Protein AF-A0A2N1DPR7-F1 (afdb_monomer)

Foldseek 3Di:
DDPVVLVVVLVVLQVQLVVLQVVLVVLVVPVVVCVVVPPVNVVSSVVSNVSSVVSVVVSVVVVVVVVVVVVVVVVVVVVVVVVVVD

Nearest PDB structures (foldseek):
  3g6b-assembly1_A  TM=7.518E-01  e=4.159E+00  Thermotoga maritima
  7a0g-assembly1_III  TM=7.381E-01  e=6.181E+00  Serratia marcescens
  6s1k-assembly1_K  TM=5.261E-01  e=4.443E+00  Escherichia coli str. K-12 substr. MG1655star

Radius of gyration: 21.91 Å; Cα contacts (8 Å, |Δi|>4): 31; chains: 1; bounding box: 48×15×67 Å

Sequence (86 aa):
MSENKQIFLLKLSISLGLVLLLTGIYLHNFSEFIASLGANGIIISASCIAFGFIFSLPTKMYLTILLVKREANRQQNHSKNTSKKC

Solvent-accessible surface area (backbone atoms only — not comparable to full-atom values): 4737 Å² total; per-residue (Å²): 132,67,74,65,56,59,55,47,49,57,50,49,51,53,53,52,32,50,54,38,38,52,50,26,52,53,54,60,70,42,52,70,58,32,69,74,57,40,71,59,45,54,52,51,33,52,49,27,49,50,52,32,53,59,56,55,54,56,58,56,54,50,51,53,54,53,50,53,54,50,55,56,52,54,54,56,56,57,58,58,59,63,65,72,75,109

pLDDT: mean 72.49, std 11.48, range [46.28, 89.44]

Mean predicted aligned error: 11.43 Å

Structure (mmCIF, N/CA/C/O backbone):
data_AF-A0A2N1DPR7-F1
#
_entry.id   AF-A0A2N1DPR7-F1
#
loop_
_atom_site.group_PDB
_atom_site.id
_atom_site.type_symbol
_atom_site.label_atom_id
_atom_site.label_alt_id
_atom_site.label_comp_id
_atom_site.label_asym_id
_atom_site.label_entity_id
_atom_site.lab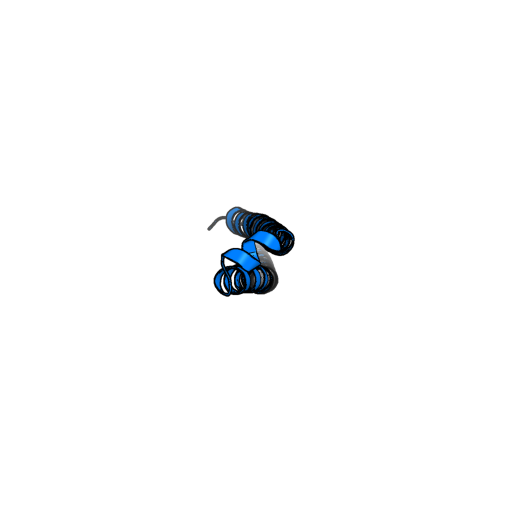el_seq_id
_atom_site.pdbx_PDB_ins_code
_atom_site.Cartn_x
_atom_site.Cartn_y
_atom_site.Cartn_z
_atom_site.occupancy
_atom_site.B_iso_or_equiv
_atom_site.auth_seq_id
_atom_site.auth_comp_id
_atom_site.auth_asym_id
_atom_site.auth_atom_id
_atom_site.pdbx_PDB_model_num
ATOM 1 N N . MET A 1 1 ? -17.368 7.766 14.677 1.00 46.28 1 MET A N 1
ATOM 2 C CA . MET A 1 1 ? -17.220 7.955 13.216 1.00 46.28 1 MET A CA 1
ATOM 3 C C . MET A 1 1 ? -17.460 6.616 12.533 1.00 46.28 1 MET A C 1
ATOM 5 O O . MET A 1 1 ? -16.867 5.632 12.951 1.00 46.28 1 MET A O 1
ATOM 9 N N . SER A 1 2 ? -18.412 6.582 11.597 1.00 51.97 2 SER A N 1
ATOM 10 C CA . SER A 1 2 ? -19.150 5.393 11.130 1.00 51.97 2 SER A CA 1
ATOM 11 C C . SER A 1 2 ? -18.273 4.183 10.759 1.00 51.97 2 SER A C 1
ATOM 13 O O . SER A 1 2 ? -17.353 4.298 9.950 1.00 51.97 2 SER A O 1
ATOM 15 N N . GLU A 1 3 ? -18.596 3.015 11.323 1.00 64.00 3 GLU A N 1
ATOM 16 C CA . GLU A 1 3 ? -17.949 1.708 11.091 1.00 64.00 3 GLU A CA 1
ATOM 17 C C . GLU A 1 3 ? -17.883 1.332 9.599 1.00 64.00 3 GLU A C 1
ATOM 19 O O . GLU A 1 3 ? -16.944 0.676 9.151 1.00 64.00 3 GLU A O 1
ATOM 24 N N . ASN A 1 4 ? -18.819 1.857 8.808 1.00 67.19 4 ASN A N 1
ATOM 25 C CA . ASN A 1 4 ? -18.897 1.673 7.362 1.00 67.19 4 ASN A CA 1
ATOM 26 C C . ASN A 1 4 ? -17.708 2.287 6.609 1.00 67.19 4 ASN A C 1
ATOM 28 O O . ASN A 1 4 ? -17.266 1.734 5.605 1.00 67.19 4 ASN A O 1
ATOM 32 N N . LYS A 1 5 ? -17.137 3.39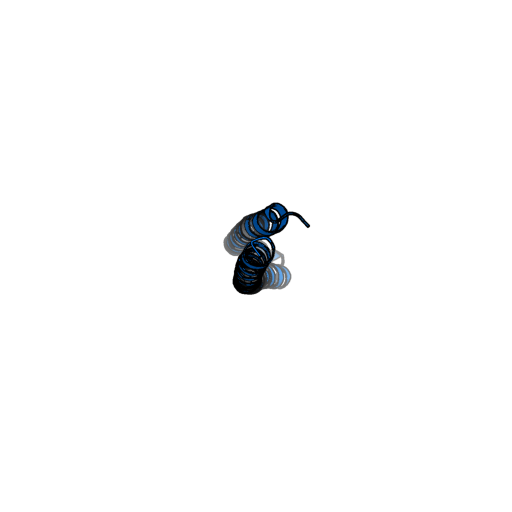9 7.103 1.00 67.44 5 LYS A N 1
ATOM 33 C CA . LYS A 1 5 ? -15.982 4.046 6.454 1.00 67.44 5 LYS A CA 1
ATOM 34 C C . LYS A 1 5 ? -14.716 3.198 6.542 1.00 67.44 5 LYS A C 1
ATOM 36 O O . LYS A 1 5 ? -13.898 3.234 5.632 1.00 67.44 5 LYS A O 1
ATOM 41 N N . GLN A 1 6 ? -14.572 2.426 7.616 1.00 73.12 6 GLN A N 1
ATOM 42 C CA . GLN A 1 6 ? -13.413 1.562 7.840 1.00 73.12 6 GLN A CA 1
ATOM 43 C C . GLN A 1 6 ? -13.422 0.383 6.864 1.00 73.12 6 GLN A C 1
ATOM 45 O O . GLN A 1 6 ? -12.418 0.108 6.219 1.00 73.12 6 GLN A O 1
ATOM 50 N N . ILE A 1 7 ? -14.588 -0.242 6.686 1.00 76.06 7 ILE A N 1
ATOM 51 C CA . ILE A 1 7 ? -14.792 -1.315 5.706 1.00 76.06 7 ILE A CA 1
ATOM 52 C C . ILE A 1 7 ? -14.669 -0.773 4.276 1.00 76.06 7 ILE A C 1
ATOM 54 O O . ILE A 1 7 ? -14.102 -1.438 3.417 1.00 76.06 7 ILE A O 1
ATOM 58 N N . PHE A 1 8 ? -15.159 0.442 4.015 1.00 78.44 8 PHE A N 1
ATOM 59 C CA . PHE A 1 8 ? -15.024 1.085 2.708 1.00 78.44 8 PHE A CA 1
ATOM 60 C C . PHE A 1 8 ? -13.563 1.359 2.351 1.00 78.44 8 PHE A C 1
ATOM 62 O O . PHE A 1 8 ? -13.131 0.993 1.262 1.00 78.44 8 PHE A O 1
ATOM 69 N N . LEU A 1 9 ? -12.791 1.928 3.284 1.00 76.88 9 LEU A N 1
ATOM 70 C CA . LEU A 1 9 ? -11.353 2.118 3.114 1.00 76.88 9 LEU A CA 1
ATOM 71 C C . LEU A 1 9 ? -10.671 0.782 2.833 1.00 76.88 9 LEU A C 1
ATOM 73 O O . LEU A 1 9 ? -9.966 0.711 1.841 1.00 76.88 9 LEU A O 1
ATOM 77 N N . LEU A 1 10 ? -10.989 -0.269 3.603 1.00 77.94 10 LEU A N 1
ATOM 78 C CA . LEU A 1 10 ? -10.485 -1.641 3.434 1.00 77.94 10 LEU A CA 1
ATOM 7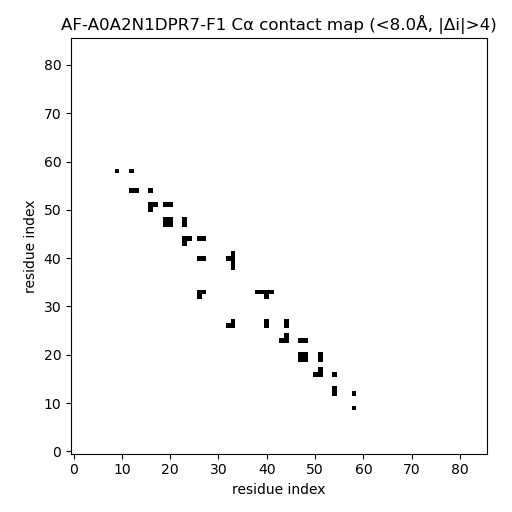9 C C . LEU A 1 10 ? -10.832 -2.284 2.080 1.00 77.94 10 LEU A C 1
ATOM 81 O O . LEU A 1 10 ? -10.144 -3.187 1.612 1.00 77.94 10 LEU A O 1
ATOM 85 N N . LYS A 1 11 ? -11.936 -1.875 1.455 1.00 78.31 11 LYS A N 1
ATOM 86 C CA . LYS A 1 11 ? -12.335 -2.349 0.123 1.00 78.31 11 LYS A CA 1
ATOM 87 C C . LYS A 1 11 ? -11.607 -1.564 -0.966 1.00 78.31 11 LYS A C 1
ATOM 89 O O . LYS A 1 11 ? -11.114 -2.148 -1.930 1.00 78.31 11 LYS A O 1
ATOM 94 N N . LEU A 1 12 ? -11.491 -0.252 -0.766 1.00 84.06 12 LEU A N 1
ATOM 95 C CA . LEU A 1 12 ? -10.803 0.676 -1.656 1.00 84.06 12 LEU A CA 1
ATOM 96 C C . LEU A 1 12 ? -9.313 0.322 -1.769 1.00 84.06 12 LEU A C 1
ATOM 98 O O . LEU A 1 12 ? -8.817 0.143 -2.875 1.00 84.06 12 LEU A O 1
ATOM 102 N N . SER A 1 13 ? -8.663 0.097 -0.628 1.00 83.62 13 SER A N 1
ATOM 103 C CA . SER A 1 13 ? -7.403 -0.622 -0.419 1.00 83.62 13 SER A CA 1
ATOM 104 C C . SER A 1 13 ? -7.076 -1.727 -1.421 1.00 83.62 13 SER A C 1
ATOM 106 O O . SER A 1 13 ? -6.067 -1.689 -2.120 1.00 83.62 13 SER A O 1
ATOM 108 N N . ILE A 1 14 ? -7.931 -2.756 -1.420 1.00 84.50 14 ILE A N 1
ATOM 109 C CA . ILE A 1 14 ? -7.741 -4.013 -2.118 1.00 84.50 14 ILE A CA 1
ATOM 110 C C . ILE A 1 14 ? -7.904 -3.738 -3.605 1.00 84.50 14 ILE A C 1
ATOM 112 O O . ILE A 1 14 ? -7.117 -4.235 -4.401 1.00 84.50 14 ILE A O 1
ATOM 116 N N . SER A 1 15 ? -8.879 -2.895 -3.969 1.00 88.00 15 SER A N 1
ATOM 117 C CA . SER A 1 15 ? -9.105 -2.515 -5.361 1.00 88.00 15 SER A CA 1
ATOM 118 C C . SER A 1 15 ? -7.931 -1.717 -5.929 1.00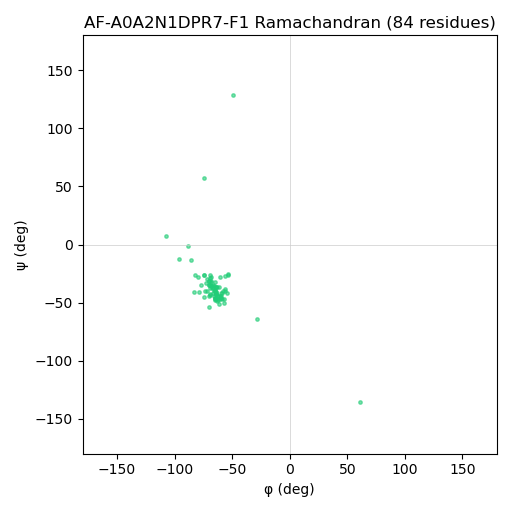 88.00 15 SER A C 1
ATOM 120 O O . SER A 1 15 ? -7.437 -2.058 -6.997 1.00 88.00 15 SER A O 1
ATOM 122 N N . LEU A 1 16 ? -7.419 -0.725 -5.189 1.00 87.50 16 LEU A N 1
ATOM 123 C CA . LEU A 1 16 ? -6.274 0.084 -5.602 1.00 87.50 16 LEU A CA 1
ATOM 124 C C . LEU A 1 16 ? -5.014 -0.770 -5.690 1.00 87.50 16 LEU A C 1
ATOM 126 O O . LEU A 1 16 ? -4.339 -0.726 -6.710 1.00 87.50 16 LEU A O 1
ATOM 130 N N . GLY A 1 17 ? -4.726 -1.585 -4.671 1.00 85.69 17 GLY A N 1
ATOM 131 C CA . GLY A 1 17 ? -3.570 -2.481 -4.666 1.00 85.69 17 GLY A CA 1
ATOM 132 C C . GLY A 1 17 ? -3.594 -3.491 -5.815 1.00 85.69 17 GLY A C 1
ATOM 133 O O . GLY A 1 17 ? -2.569 -3.698 -6.455 1.00 85.69 17 GLY A O 1
ATOM 134 N N . LEU A 1 18 ? -4.757 -4.075 -6.127 1.00 86.50 18 LEU A N 1
ATOM 135 C CA . LEU A 1 18 ? -4.904 -5.034 -7.226 1.00 86.50 18 LEU A CA 1
ATOM 136 C C . LEU A 1 18 ? -4.758 -4.362 -8.599 1.00 86.50 18 LEU A C 1
ATOM 138 O O . LEU A 1 18 ? -4.071 -4.893 -9.468 1.00 86.50 18 LEU A O 1
ATOM 142 N N . VAL A 1 19 ? -5.362 -3.184 -8.783 1.00 87.94 19 VAL A N 1
ATOM 143 C CA . VAL A 1 19 ? -5.242 -2.390 -10.019 1.00 87.94 19 VAL A CA 1
ATOM 144 C C . VAL A 1 19 ? -3.802 -1.929 -10.240 1.00 87.94 19 VAL A C 1
ATOM 146 O O . VAL A 1 19 ? -3.301 -2.017 -11.361 1.00 87.94 19 VAL A O 1
ATOM 149 N N . LEU A 1 20 ? -3.120 -1.482 -9.182 1.00 84.44 20 LEU A N 1
ATOM 150 C CA . LEU A 1 20 ? -1.704 -1.116 -9.213 1.00 84.44 20 LEU A CA 1
ATOM 151 C C . LEU A 1 20 ? -0.845 -2.328 -9.596 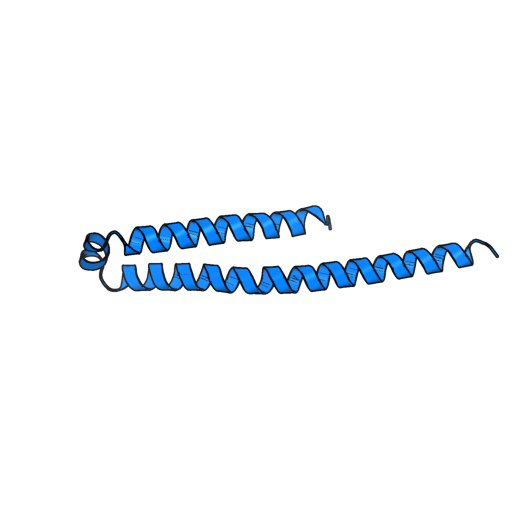1.00 84.44 20 LEU A C 1
ATOM 153 O O . LEU A 1 20 ? -0.099 -2.262 -10.565 1.00 84.44 20 LEU A O 1
ATOM 157 N N . LEU A 1 21 ? -1.011 -3.470 -8.929 1.00 86.62 21 LEU A N 1
ATOM 158 C CA . LEU A 1 21 ? -0.231 -4.680 -9.211 1.00 86.62 21 LEU A CA 1
ATOM 159 C C . LEU A 1 21 ? -0.425 -5.162 -10.661 1.00 86.62 21 LEU A C 1
ATOM 161 O O . LEU A 1 21 ? 0.559 -5.417 -11.357 1.00 86.62 21 LEU A O 1
ATOM 165 N N . LEU A 1 22 ? -1.673 -5.205 -11.143 1.00 85.69 22 LEU A N 1
ATOM 166 C CA . LEU A 1 22 ? -1.984 -5.526 -12.540 1.00 85.69 22 LEU A CA 1
ATOM 167 C C . LEU A 1 22 ? -1.321 -4.541 -13.502 1.00 85.69 22 LEU A C 1
ATOM 169 O O . LEU A 1 22 ? -0.675 -4.976 -14.448 1.00 85.69 22 LEU A O 1
ATOM 173 N N . THR A 1 23 ? -1.417 -3.237 -13.233 1.00 84.38 23 THR A N 1
ATOM 174 C CA . THR A 1 23 ? -0.773 -2.191 -14.043 1.00 84.38 23 THR A CA 1
ATOM 175 C C . THR A 1 23 ? 0.744 -2.372 -14.085 1.00 84.38 23 THR A C 1
ATOM 177 O O . THR A 1 23 ? 1.335 -2.303 -15.158 1.00 84.38 23 THR A O 1
ATOM 180 N N . GLY A 1 24 ? 1.382 -2.651 -12.945 1.00 81.44 24 GLY A N 1
ATOM 181 C CA . GLY A 1 24 ? 2.827 -2.865 -12.849 1.00 81.44 24 GLY A CA 1
ATOM 182 C C . GLY A 1 24 ? 3.305 -4.098 -13.619 1.00 81.44 24 GLY A C 1
ATOM 183 O O . GLY A 1 24 ? 4.308 -4.018 -14.326 1.00 81.44 24 GLY A O 1
ATOM 184 N N . ILE A 1 25 ? 2.572 -5.215 -13.539 1.00 79.62 25 ILE A N 1
ATOM 185 C CA . ILE A 1 25 ? 2.862 -6.428 -14.324 1.00 79.62 25 ILE A CA 1
ATOM 186 C C . ILE A 1 25 ? 2.639 -6.177 -15.812 1.00 79.62 25 ILE A C 1
ATOM 188 O O . ILE A 1 25 ? 3.453 -6.598 -16.630 1.00 79.62 25 ILE A O 1
ATOM 192 N N . TYR A 1 26 ? 1.563 -5.477 -16.169 1.00 80.50 26 TYR A N 1
ATOM 193 C CA . TYR A 1 26 ? 1.261 -5.146 -17.556 1.00 80.50 26 TYR A CA 1
ATOM 194 C C . TYR A 1 26 ? 2.385 -4.299 -18.160 1.00 80.50 26 TYR A C 1
ATOM 196 O O . TYR A 1 26 ? 2.902 -4.622 -19.225 1.00 80.50 26 TYR A O 1
ATOM 204 N N . LEU A 1 27 ? 2.849 -3.286 -17.424 1.00 74.38 27 LEU A N 1
ATOM 205 C CA . LEU A 1 27 ? 3.968 -2.439 -17.831 1.00 74.38 27 LEU A CA 1
ATOM 206 C C . LEU A 1 27 ? 5.290 -3.219 -17.928 1.00 74.38 27 LEU A C 1
ATOM 208 O O . LEU A 1 27 ? 6.081 -2.966 -18.830 1.00 74.38 27 LEU A O 1
ATOM 212 N N . HIS A 1 28 ? 5.517 -4.184 -17.030 1.00 73.25 28 HIS A N 1
ATOM 213 C CA . HIS A 1 28 ? 6.683 -5.071 -17.074 1.00 73.25 28 HIS A CA 1
ATOM 214 C C . HIS A 1 28 ? 6.658 -6.008 -18.294 1.00 73.25 28 HIS A C 1
ATOM 216 O O . HIS A 1 28 ? 7.705 -6.314 -18.858 1.00 73.25 28 HIS A O 1
ATOM 222 N N . ASN A 1 29 ? 5.472 -6.456 -18.716 1.00 69.31 29 ASN A N 1
ATOM 223 C CA . ASN A 1 29 ? 5.304 -7.359 -19.855 1.00 69.31 29 ASN A CA 1
ATOM 224 C C . ASN A 1 29 ? 5.506 -6.651 -21.212 1.00 69.31 29 ASN A C 1
ATOM 226 O O . ASN A 1 29 ? 5.968 -7.277 -22.162 1.00 69.31 29 ASN A O 1
ATOM 230 N N . PHE A 1 30 ? 5.267 -5.335 -21.290 1.00 67.44 30 PHE A N 1
ATOM 231 C CA . PHE A 1 30 ? 5.636 -4.474 -22.428 1.00 67.44 30 PHE A CA 1
ATOM 232 C C . PHE A 1 30 ? 7.152 -4.185 -22.459 1.00 67.44 30 PHE A C 1
ATOM 234 O O . PHE A 1 30 ? 7.598 -3.037 -22.446 1.00 67.44 30 PHE A O 1
ATOM 241 N N . SER A 1 31 ? 7.960 -5.246 -22.500 1.00 57.06 31 SER A N 1
ATOM 242 C CA . SER A 1 31 ? 9.427 -5.217 -22.421 1.00 57.06 31 SER A CA 1
ATOM 243 C C . SER A 1 31 ? 10.105 -4.283 -23.440 1.00 57.06 31 SER A C 1
ATOM 245 O O . SER A 1 31 ? 11.201 -3.796 -23.164 1.00 57.06 31 SER A O 1
ATOM 247 N N . GLU A 1 32 ? 9.481 -3.982 -24.583 1.00 55.88 32 GLU A N 1
ATOM 248 C CA . GLU A 1 32 ? 10.000 -2.992 -25.545 1.00 55.88 32 GLU A CA 1
ATOM 249 C C . GLU A 1 32 ? 9.912 -1.545 -25.029 1.00 55.88 32 GLU A C 1
ATOM 251 O O . GLU A 1 32 ? 10.786 -0.724 -25.309 1.00 55.88 32 GLU A O 1
ATOM 256 N N . PHE A 1 33 ? 8.910 -1.223 -24.208 1.00 57.78 33 PHE A N 1
ATOM 257 C CA . PHE A 1 33 ? 8.740 0.117 -23.646 1.00 57.78 33 PHE A CA 1
ATOM 258 C C . PHE A 1 33 ? 9.714 0.377 -22.487 1.00 57.78 33 PHE A C 1
ATOM 260 O O . PHE A 1 33 ? 10.237 1.482 -22.352 1.00 57.78 33 PHE A O 1
ATOM 267 N N . ILE A 1 34 ? 10.032 -0.650 -21.686 1.00 56.75 34 ILE A N 1
ATOM 268 C CA . ILE A 1 34 ? 11.056 -0.563 -20.628 1.00 56.75 34 ILE A CA 1
ATOM 269 C C . ILE A 1 34 ? 12.464 -0.423 -21.214 1.00 56.75 34 ILE A C 1
ATOM 271 O O . ILE A 1 34 ? 13.268 0.331 -20.670 1.00 56.75 34 ILE A O 1
ATOM 275 N N . ALA A 1 35 ? 12.755 -1.071 -22.343 1.00 59.59 35 ALA A N 1
ATOM 276 C CA . ALA A 1 35 ? 14.026 -0.879 -23.038 1.00 59.59 35 ALA A CA 1
ATOM 277 C C . ALA A 1 35 ? 14.189 0.564 -23.556 1.00 59.59 35 ALA A C 1
ATOM 279 O O . ALA A 1 35 ? 15.281 1.122 -23.478 1.00 59.59 35 ALA A O 1
ATOM 280 N N . SER A 1 36 ? 13.100 1.194 -24.016 1.00 60.12 36 SER A N 1
ATOM 281 C CA . SER A 1 36 ? 13.128 2.567 -24.537 1.00 60.12 36 SER A CA 1
ATOM 282 C C . SER A 1 36 ? 13.063 3.663 -23.459 1.00 60.12 36 SER A C 1
ATOM 284 O O . SER A 1 36 ? 13.553 4.764 -23.704 1.00 60.12 36 SER A O 1
ATOM 286 N N . LEU A 1 37 ? 12.471 3.402 -22.282 1.00 60.06 37 LEU A N 1
ATOM 287 C CA . LEU A 1 37 ? 12.425 4.338 -21.138 1.00 60.06 37 LEU A CA 1
ATOM 288 C C . LEU A 1 37 ? 13.531 4.101 -20.090 1.00 60.06 37 LEU A C 1
ATOM 290 O O . LEU A 1 37 ? 13.728 4.933 -19.199 1.00 60.06 37 LEU A O 1
ATOM 294 N N . GLY A 1 38 ? 14.236 2.972 -20.158 1.00 68.56 38 GLY A N 1
ATOM 295 C CA . GLY A 1 38 ? 15.318 2.612 -19.245 1.00 68.56 38 GLY A CA 1
ATOM 296 C C . GLY A 1 38 ? 14.881 2.500 -17.776 1.00 68.56 38 GLY A C 1
ATOM 297 O O . GLY A 1 38 ? 13.844 1.919 -17.444 1.00 68.56 38 GLY A O 1
ATOM 298 N N . ALA A 1 39 ? 15.687 3.073 -16.874 1.00 71.62 39 ALA A N 1
ATOM 299 C CA . ALA A 1 39 ? 15.568 2.937 -15.415 1.00 71.62 39 ALA A CA 1
ATOM 300 C C . ALA A 1 39 ? 14.199 3.350 -14.835 1.00 71.62 39 ALA A C 1
ATOM 302 O O . ALA A 1 39 ? 13.774 2.804 -13.816 1.00 71.62 39 ALA A O 1
ATOM 303 N N . ASN A 1 40 ? 13.472 4.258 -15.495 1.00 77.88 40 ASN A N 1
ATOM 304 C CA . ASN A 1 40 ? 12.150 4.694 -15.039 1.00 77.88 40 ASN A CA 1
ATOM 305 C C . ASN A 1 40 ? 11.119 3.554 -15.032 1.00 77.88 40 ASN A C 1
ATOM 307 O O . ASN A 1 40 ? 10.313 3.474 -14.107 1.00 77.88 40 ASN A O 1
ATOM 311 N N . GLY A 1 41 ? 11.167 2.630 -16.000 1.00 76.75 41 GLY A N 1
ATOM 312 C CA . GLY A 1 41 ? 10.251 1.481 -16.036 1.00 76.75 41 GLY A CA 1
ATOM 313 C C . GLY A 1 41 ? 10.463 0.519 -14.861 1.00 76.75 41 GLY A C 1
ATOM 314 O O . GLY A 1 41 ? 9.507 -0.004 -14.281 1.00 76.75 41 GLY A O 1
ATOM 315 N N . ILE A 1 42 ? 11.721 0.347 -14.449 1.00 80.12 42 ILE A N 1
ATOM 316 C CA . ILE A 1 42 ? 12.103 -0.481 -13.298 1.00 80.12 42 ILE A CA 1
ATOM 317 C C . ILE A 1 42 ? 11.641 0.179 -11.993 1.00 80.12 42 ILE A C 1
ATOM 319 O O . ILE A 1 42 ? 11.068 -0.484 -11.133 1.00 80.12 42 ILE A O 1
ATOM 323 N N . ILE A 1 43 ? 11.821 1.495 -11.856 1.00 84.25 43 ILE A N 1
ATOM 324 C CA . ILE A 1 43 ? 11.382 2.244 -10.668 1.00 84.25 43 ILE A CA 1
ATOM 325 C C . ILE A 1 43 ? 9.855 2.201 -10.528 1.00 84.25 43 ILE A C 1
ATOM 327 O O . ILE A 1 43 ? 9.337 1.977 -9.432 1.00 84.25 43 ILE A O 1
ATOM 331 N N . ILE A 1 44 ? 9.119 2.366 -11.631 1.00 82.94 44 ILE A N 1
ATOM 332 C CA . ILE A 1 44 ? 7.651 2.319 -11.628 1.00 82.94 44 ILE A CA 1
ATOM 333 C C . ILE A 1 44 ? 7.154 0.919 -11.254 1.00 82.94 44 ILE A C 1
ATOM 335 O O . ILE A 1 44 ? 6.298 0.794 -10.384 1.00 82.94 44 ILE A O 1
ATOM 339 N N . SER A 1 45 ? 7.714 -0.143 -11.835 1.00 83.25 45 SER A N 1
ATOM 340 C CA . SER A 1 45 ? 7.311 -1.517 -11.496 1.00 83.25 45 SER A CA 1
ATOM 341 C C . SER A 1 45 ? 7.661 -1.891 -10.049 1.00 83.25 45 SER A C 1
ATOM 343 O O . SER A 1 45 ? 6.804 -2.411 -9.330 1.00 83.25 45 SER A O 1
ATOM 345 N N . ALA A 1 46 ? 8.866 -1.554 -9.577 1.00 86.38 46 ALA A N 1
ATO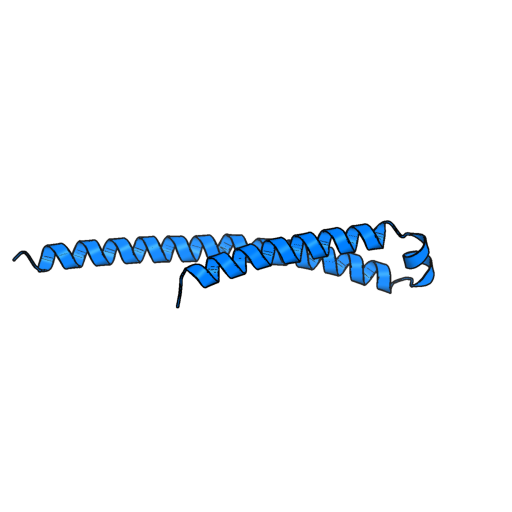M 346 C CA . ALA A 1 46 ? 9.289 -1.803 -8.198 1.00 86.38 46 ALA A CA 1
ATOM 347 C C . ALA A 1 46 ? 8.428 -1.043 -7.177 1.00 86.38 46 ALA A C 1
ATOM 349 O O . ALA A 1 46 ? 7.982 -1.622 -6.184 1.00 86.38 46 ALA A O 1
ATOM 350 N N . SER A 1 47 ? 8.143 0.238 -7.433 1.00 87.19 47 SER A N 1
ATOM 351 C CA . SER A 1 47 ? 7.280 1.041 -6.560 1.00 87.19 47 SER A CA 1
ATOM 352 C C . SER A 1 47 ? 5.843 0.519 -6.542 1.00 87.19 47 SER A C 1
ATOM 354 O O . SER A 1 47 ? 5.252 0.431 -5.470 1.00 87.19 47 SER A O 1
ATOM 356 N N . CYS A 1 48 ? 5.298 0.086 -7.682 1.00 85.50 48 CYS A N 1
ATOM 357 C CA . CYS A 1 48 ? 3.946 -0.466 -7.760 1.00 85.50 48 CYS A CA 1
ATOM 358 C C . CYS A 1 48 ? 3.776 -1.726 -6.895 1.00 85.50 48 CYS A C 1
ATOM 360 O O . CYS A 1 48 ? 2.819 -1.842 -6.124 1.00 85.50 48 CYS A O 1
ATOM 362 N N . ILE A 1 49 ? 4.753 -2.636 -6.960 1.00 84.69 49 ILE A N 1
ATOM 363 C CA . ILE A 1 49 ? 4.788 -3.849 -6.134 1.00 84.69 49 ILE A CA 1
ATOM 364 C C . ILE A 1 49 ? 4.940 -3.479 -4.651 1.00 84.69 49 ILE A C 1
ATOM 366 O O . ILE A 1 49 ? 4.179 -3.967 -3.813 1.00 84.69 49 ILE A O 1
ATOM 370 N N . ALA A 1 50 ? 5.871 -2.577 -4.322 1.00 89.44 50 ALA A N 1
ATOM 371 C CA . ALA A 1 50 ? 6.100 -2.129 -2.949 1.00 89.44 50 ALA A CA 1
ATOM 372 C C . ALA A 1 50 ? 4.845 -1.495 -2.324 1.00 89.44 50 ALA A C 1
ATOM 374 O O . ALA A 1 50 ? 4.501 -1.805 -1.181 1.00 89.44 50 ALA A O 1
ATOM 375 N N . PHE A 1 51 ? 4.116 -0.670 -3.081 1.00 85.69 51 PHE A N 1
ATOM 376 C CA . PHE A 1 51 ? 2.847 -0.090 -2.642 1.00 85.69 51 PHE A CA 1
ATOM 377 C C . PHE A 1 51 ? 1.773 -1.156 -2.407 1.00 85.69 51 PHE A C 1
ATOM 379 O O . PHE A 1 51 ? 1.072 -1.087 -1.397 1.00 85.69 51 PHE A O 1
ATOM 386 N N . GLY A 1 52 ? 1.676 -2.174 -3.269 1.00 83.06 52 GLY A N 1
ATOM 387 C CA . GLY A 1 52 ? 0.758 -3.301 -3.072 1.00 83.06 52 GLY A CA 1
ATOM 388 C C . GLY A 1 52 ? 1.002 -4.050 -1.755 1.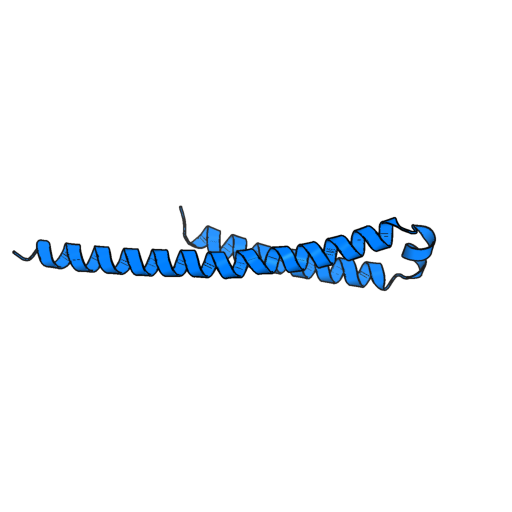00 83.06 52 GLY A C 1
ATOM 389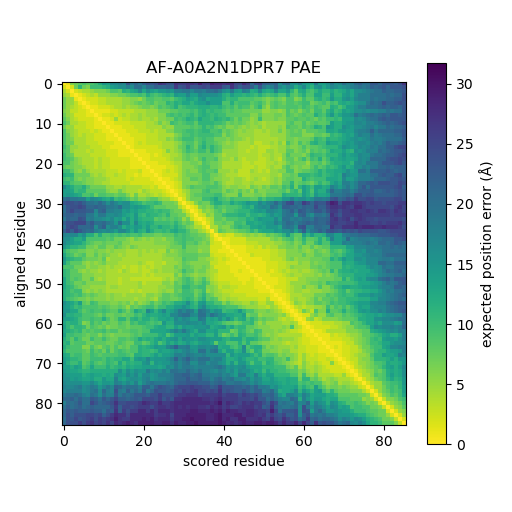 O O . GLY A 1 52 ? 0.054 -4.380 -1.037 1.00 83.06 52 GLY A O 1
ATOM 390 N N . PHE A 1 53 ? 2.269 -4.253 -1.382 1.00 82.31 53 PHE A N 1
ATOM 391 C CA . PHE A 1 53 ? 2.639 -4.902 -0.119 1.00 82.31 53 PHE A CA 1
ATOM 392 C C . PHE A 1 53 ? 2.441 -4.006 1.105 1.00 82.31 53 PHE A C 1
ATOM 394 O O . PHE A 1 53 ? 1.853 -4.454 2.094 1.00 82.31 53 PHE A O 1
ATOM 401 N N . ILE A 1 54 ? 2.873 -2.741 1.037 1.00 83.69 54 ILE A N 1
ATOM 402 C CA . ILE A 1 54 ? 2.666 -1.756 2.110 1.00 83.69 54 ILE A CA 1
ATOM 403 C C . ILE A 1 54 ? 1.187 -1.631 2.436 1.00 83.69 54 ILE A C 1
ATOM 405 O O . ILE A 1 54 ? 0.836 -1.537 3.604 1.00 83.69 54 ILE A O 1
ATOM 409 N N . PHE A 1 55 ? 0.316 -1.680 1.430 1.00 74.81 55 PHE A N 1
ATOM 410 C CA . PHE A 1 55 ? -1.120 -1.569 1.624 1.00 74.81 55 PHE A CA 1
ATOM 411 C C . PHE A 1 55 ? -1.718 -2.797 2.363 1.00 74.81 55 PHE A C 1
ATOM 413 O O . PHE A 1 55 ? -2.688 -2.688 3.123 1.00 74.81 55 PHE A O 1
ATOM 420 N N . SER A 1 56 ? -1.108 -3.976 2.235 1.00 71.94 56 SER A N 1
ATOM 421 C CA . SER A 1 56 ? -1.580 -5.218 2.871 1.00 71.94 56 SER A CA 1
ATOM 422 C C . SER A 1 56 ? -1.372 -5.258 4.397 1.00 71.94 56 SER A C 1
ATOM 424 O O . SER A 1 56 ? -2.170 -5.855 5.124 1.00 71.94 56 SER A O 1
ATOM 426 N N . LEU A 1 57 ? -0.336 -4.584 4.908 1.00 69.94 57 LEU A N 1
ATOM 427 C CA . LEU A 1 57 ? 0.034 -4.566 6.333 1.00 69.94 57 LEU A CA 1
ATOM 428 C C . LEU A 1 57 ? -0.954 -3.798 7.248 1.00 69.94 57 LEU A C 1
ATOM 430 O O . LEU A 1 57 ? -1.459 -4.387 8.211 1.00 69.94 57 LEU A O 1
ATOM 434 N N . PRO A 1 58 ? -1.309 -2.524 6.977 1.00 65.31 58 PRO A N 1
ATOM 435 C CA . PRO A 1 58 ? -2.230 -1.761 7.814 1.00 65.31 58 PRO A CA 1
ATOM 436 C C . PRO A 1 58 ? -3.659 -2.306 7.726 1.00 65.31 58 PRO A C 1
ATOM 438 O O . PRO A 1 58 ? -4.380 -2.271 8.717 1.00 65.31 58 PRO A O 1
ATOM 441 N N . THR A 1 59 ? -4.044 -2.906 6.595 1.00 67.62 59 THR A N 1
ATOM 442 C CA . THR A 1 59 ? -5.329 -3.605 6.392 1.00 67.62 59 THR A CA 1
ATOM 443 C C . THR A 1 59 ? -5.564 -4.685 7.453 1.00 67.62 59 THR A C 1
ATOM 445 O O . THR A 1 59 ? -6.661 -4.806 8.002 1.00 67.62 59 THR A O 1
ATOM 448 N N . LYS A 1 60 ? -4.520 -5.449 7.792 1.00 62.34 60 LYS A N 1
ATOM 449 C CA . LYS A 1 60 ? -4.590 -6.522 8.792 1.00 62.34 60 LYS A CA 1
ATOM 450 C C . LYS A 1 60 ? -4.537 -5.988 10.223 1.00 62.34 60 LYS A C 1
ATOM 452 O O . LYS A 1 60 ? -5.313 -6.440 11.061 1.00 62.34 60 LYS A O 1
ATOM 457 N N . MET A 1 61 ? -3.686 -4.999 10.499 1.00 73.44 61 MET A N 1
ATOM 458 C CA . MET A 1 61 ? -3.561 -4.434 11.849 1.00 73.44 61 MET A CA 1
ATOM 459 C C . MET A 1 61 ? -4.794 -3.621 12.265 1.00 73.44 61 MET A C 1
ATOM 461 O O . MET A 1 61 ? -5.217 -3.660 13.421 1.00 73.44 61 MET A O 1
ATOM 465 N N . TYR A 1 62 ? -5.425 -2.932 11.314 1.00 73.25 62 TYR A N 1
ATOM 466 C CA . TYR A 1 62 ? -6.600 -2.110 11.575 1.00 73.25 62 TYR A CA 1
ATOM 467 C C . TYR A 1 62 ? -7.835 -2.945 11.935 1.00 73.25 62 TYR A C 1
ATOM 469 O O . TYR A 1 62 ? -8.616 -2.551 12.802 1.00 73.25 62 TYR A O 1
ATOM 477 N N . LEU A 1 63 ? -7.984 -4.133 11.337 1.00 70.50 63 LEU A N 1
ATOM 478 C CA . LEU A 1 63 ? -9.067 -5.055 11.677 1.00 70.50 63 LEU A CA 1
ATOM 479 C C . LEU A 1 63 ? -8.943 -5.553 13.123 1.00 70.50 63 LEU A C 1
ATOM 481 O O . LEU A 1 63 ? -9.941 -5.592 13.837 1.00 70.50 63 LEU A O 1
ATOM 485 N N . THR A 1 64 ? -7.725 -5.844 13.587 1.00 80.44 64 THR A N 1
ATOM 486 C CA . THR A 1 64 ? -7.467 -6.216 14.987 1.00 80.44 64 THR A CA 1
ATOM 487 C C . THR A 1 64 ? -7.866 -5.101 15.946 1.00 80.44 64 THR A C 1
ATOM 489 O O . THR A 1 64 ? -8.575 -5.346 16.921 1.00 80.44 64 THR A O 1
ATOM 492 N N . ILE A 1 65 ? -7.471 -3.859 15.653 1.00 74.19 65 ILE A N 1
ATOM 493 C CA . ILE A 1 65 ? -7.828 -2.710 16.492 1.00 74.19 65 ILE A CA 1
ATOM 494 C C . ILE A 1 65 ? -9.345 -2.488 16.500 1.00 74.19 65 ILE A C 1
ATOM 496 O O . ILE A 1 65 ? -9.918 -2.233 17.558 1.00 74.19 65 ILE A O 1
ATOM 500 N N . LEU A 1 66 ? -10.021 -2.629 15.356 1.00 77.00 66 LEU A N 1
ATOM 501 C CA . LEU A 1 66 ? -11.480 -2.538 15.271 1.00 77.00 66 LEU A CA 1
ATOM 502 C C . LEU A 1 66 ? -12.173 -3.632 16.102 1.00 77.00 66 LEU A C 1
ATOM 504 O O . LEU A 1 66 ? -13.131 -3.336 16.818 1.00 77.00 66 LEU A O 1
ATOM 508 N N . LEU A 1 67 ? -11.696 -4.878 16.022 1.00 74.38 67 LEU A N 1
ATOM 509 C CA . LEU A 1 67 ? -12.245 -6.010 16.772 1.00 74.38 67 LEU A CA 1
ATOM 510 C C . LEU A 1 67 ? -12.090 -5.808 18.283 1.00 74.38 67 LEU A C 1
ATOM 512 O O . LEU A 1 67 ? -13.086 -5.878 19.000 1.00 74.38 67 LEU A O 1
ATOM 516 N N . VAL A 1 68 ? -10.894 -5.433 18.751 1.00 81.31 68 VAL A N 1
ATOM 517 C CA . VAL A 1 68 ? -10.638 -5.084 20.163 1.00 81.31 68 VAL A CA 1
ATOM 518 C C . VAL A 1 68 ? -11.561 -3.958 20.637 1.00 81.31 68 VAL A C 1
ATOM 520 O O . VAL A 1 68 ? -12.107 -4.000 21.739 1.00 81.31 68 VAL A O 1
ATOM 523 N N . LYS A 1 69 ? -11.803 -2.952 19.792 1.00 74.88 69 LYS A N 1
ATOM 524 C CA . LYS A 1 69 ? -12.688 -1.832 20.132 1.00 74.88 69 LYS A CA 1
ATOM 525 C C . LYS A 1 69 ? -14.161 -2.250 20.234 1.00 74.88 69 LYS A C 1
ATOM 527 O O . LYS A 1 69 ? -14.892 -1.681 21.045 1.00 74.88 69 LYS A O 1
ATOM 532 N N . ARG A 1 70 ? -14.602 -3.239 19.444 1.00 73.88 70 ARG A N 1
ATOM 533 C CA . ARG A 1 70 ? -15.952 -3.830 19.529 1.00 73.88 70 ARG A CA 1
ATOM 534 C C . ARG A 1 70 ? -16.122 -4.726 20.756 1.00 73.88 70 ARG A C 1
ATOM 536 O O . ARG A 1 70 ? -17.165 -4.650 21.405 1.00 73.88 70 ARG A O 1
ATOM 543 N N . GLU A 1 71 ? -15.104 -5.511 21.104 1.00 73.94 71 GLU A N 1
ATOM 544 C CA . GLU A 1 71 ? -15.055 -6.309 22.339 1.00 73.94 71 GLU A CA 1
ATOM 545 C C . GLU A 1 71 ? -15.234 -5.416 23.580 1.00 73.94 71 GLU A C 1
ATOM 547 O O . GLU A 1 71 ? -16.147 -5.631 24.382 1.00 73.94 71 GLU A O 1
ATOM 552 N N . ALA A 1 72 ? -14.456 -4.331 23.671 1.00 74.50 72 ALA A N 1
ATOM 553 C CA . ALA A 1 72 ? -14.525 -3.380 24.781 1.00 74.50 72 ALA A CA 1
ATOM 554 C C . ALA A 1 72 ? -15.904 -2.695 24.909 1.00 74.50 72 ALA A C 1
ATOM 556 O O . ALA A 1 72 ? -16.395 -2.465 26.016 1.00 74.50 72 ALA A O 1
ATOM 557 N N . ASN A 1 73 ? -16.570 -2.392 23.787 1.00 72.44 73 ASN A N 1
ATOM 558 C CA . ASN A 1 73 ? -17.889 -1.746 23.797 1.00 72.44 73 ASN A CA 1
ATOM 559 C C . ASN A 1 73 ? -19.023 -2.694 24.241 1.00 72.44 73 ASN A C 1
ATOM 561 O O . ASN A 1 73 ? -19.972 -2.260 24.902 1.00 72.44 73 ASN A O 1
ATOM 565 N N . ARG A 1 74 ? -18.922 -3.996 23.922 1.00 68.75 74 ARG A N 1
ATOM 566 C CA . ARG A 1 74 ? -19.869 -5.025 24.396 1.00 68.75 74 ARG A CA 1
ATOM 567 C C . ARG A 1 74 ? -19.788 -5.216 25.913 1.00 68.75 74 ARG A C 1
ATOM 569 O O . ARG A 1 74 ? -20.828 -5.321 26.559 1.00 68.75 74 ARG A O 1
ATOM 576 N N . GLN A 1 75 ? -18.588 -5.192 26.494 1.00 65.38 75 GLN A N 1
ATOM 577 C CA . GLN A 1 75 ? -18.407 -5.320 27.948 1.00 65.38 75 GLN A CA 1
ATOM 578 C C . GLN A 1 75 ? -18.960 -4.122 28.734 1.00 65.38 75 GLN A C 1
ATOM 580 O O . GLN A 1 75 ? -19.590 -4.316 29.775 1.00 65.38 75 GLN A O 1
ATOM 585 N N . GLN A 1 76 ? -18.829 -2.893 28.222 1.00 62.12 76 GLN A N 1
ATOM 586 C CA . GLN A 1 76 ? -19.407 -1.718 28.889 1.00 62.12 76 GLN A CA 1
ATOM 587 C C . GLN A 1 76 ? -20.944 -1.702 28.882 1.00 62.12 76 GLN A C 1
ATOM 589 O O . GLN A 1 76 ? -21.560 -1.278 29.862 1.00 62.12 76 GLN A O 1
ATOM 594 N N . ASN A 1 77 ? -21.580 -2.190 27.813 1.00 59.00 77 ASN A N 1
ATOM 595 C CA . ASN A 1 77 ? -23.042 -2.271 27.748 1.00 59.00 77 ASN A CA 1
ATOM 596 C C . ASN A 1 77 ? -23.621 -3.341 28.686 1.00 59.00 77 ASN A C 1
ATOM 598 O O . ASN A 1 77 ? -24.704 -3.141 29.232 1.00 59.00 77 ASN A O 1
ATOM 602 N N . HIS A 1 78 ? -22.895 -4.436 28.934 1.00 57.03 78 HIS A N 1
ATOM 603 C CA . HIS A 1 78 ? -23.336 -5.460 29.883 1.00 57.03 78 HIS A CA 1
ATOM 604 C C . HIS A 1 78 ? -23.297 -4.954 31.337 1.00 57.03 78 HIS A C 1
ATOM 606 O O . HIS A 1 78 ? -24.224 -5.213 32.094 1.00 57.03 78 HIS A O 1
ATOM 612 N N . SER A 1 79 ? -22.291 -4.148 31.702 1.00 56.78 79 SER A N 1
ATOM 613 C CA . SER A 1 79 ? -22.166 -3.569 33.052 1.00 56.78 79 SER A CA 1
ATOM 614 C C . SER A 1 79 ? -23.223 -2.490 33.360 1.00 56.78 79 SER A C 1
ATOM 616 O O . SER A 1 79 ? -23.746 -2.418 34.473 1.00 56.78 79 SER A O 1
ATOM 618 N N . LYS A 1 80 ? -23.636 -1.683 32.368 1.00 54.94 80 LYS A N 1
ATOM 619 C CA . LYS A 1 80 ? -24.692 -0.668 32.574 1.00 54.94 80 LYS A CA 1
ATOM 620 C C . LYS A 1 80 ? -26.092 -1.250 32.801 1.00 54.94 80 LYS A C 1
ATOM 622 O O . LYS A 1 80 ? -26.911 -0.583 33.430 1.00 54.94 80 LYS A O 1
ATOM 627 N N . ASN A 1 81 ? -26.386 -2.453 32.303 1.00 55.94 81 ASN A N 1
ATOM 628 C CA . ASN A 1 81 ? -27.718 -3.050 32.444 1.00 55.94 81 ASN A CA 1
ATOM 629 C C . ASN A 1 81 ? -27.938 -3.679 33.834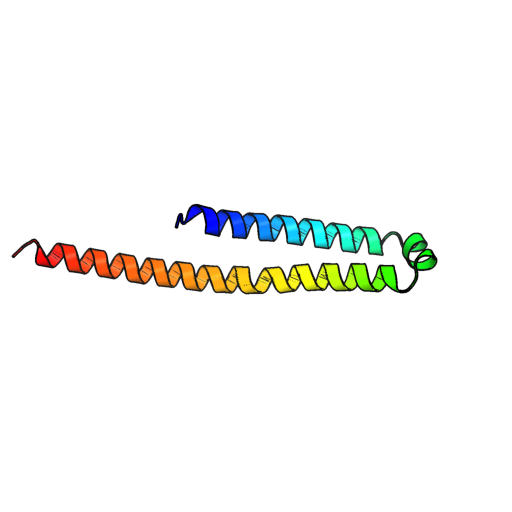 1.00 55.94 81 ASN A C 1
ATOM 631 O O . ASN A 1 81 ? -29.054 -3.681 34.344 1.00 55.94 81 ASN A O 1
ATOM 635 N N . THR A 1 82 ? -26.875 -4.140 34.496 1.00 55.72 82 THR A N 1
ATOM 636 C CA . THR A 1 82 ? -26.948 -4.698 35.857 1.00 55.72 82 THR A CA 1
ATOM 637 C C . THR A 1 82 ? -27.140 -3.627 36.932 1.00 55.72 82 THR A C 1
ATOM 639 O O . THR A 1 82 ? -27.730 -3.914 37.965 1.00 55.72 82 THR A O 1
ATOM 642 N N . SER A 1 83 ? -26.714 -2.380 36.688 1.00 53.47 83 SER A N 1
ATOM 643 C CA . SER A 1 83 ? -26.865 -1.276 37.653 1.00 53.47 83 SER A CA 1
ATOM 644 C C . SER A 1 83 ? -28.215 -0.552 37.583 1.00 53.47 83 SER A C 1
ATOM 646 O O . SER A 1 83 ? -28.519 0.216 38.487 1.00 53.47 83 SER A O 1
ATOM 648 N N . LYS A 1 84 ? -29.027 -0.764 36.537 1.00 48.91 84 LYS A N 1
ATOM 649 C CA . LYS A 1 84 ? -30.395 -0.209 36.447 1.00 48.91 84 LYS A CA 1
ATOM 650 C C . LYS A 1 84 ? -31.468 -1.110 37.068 1.00 48.91 84 LYS A C 1
ATOM 652 O O . LYS A 1 84 ? -32.642 -0.756 37.025 1.00 48.91 84 LYS A O 1
ATOM 657 N N . LYS A 1 85 ? -31.082 -2.280 37.586 1.00 50.72 85 LYS A N 1
ATOM 658 C CA . LYS A 1 85 ? -31.999 -3.275 38.161 1.00 50.72 85 LYS A CA 1
ATOM 659 C C . LYS A 1 85 ? -31.921 -3.370 39.695 1.00 50.72 85 LYS A C 1
ATOM 661 O O . LYS A 1 85 ? -32.550 -4.266 40.252 1.00 50.72 85 LYS A O 1
ATOM 666 N N . CYS A 1 86 ? -31.174 -2.474 40.342 1.00 46.62 86 CYS A N 1
ATOM 667 C CA . CYS A 1 86 ? -31.217 -2.248 41.787 1.00 46.62 86 CYS A CA 1
ATOM 668 C C . CYS A 1 86 ? -31.965 -0.950 42.079 1.00 46.62 86 CYS A C 1
ATOM 670 O O . CYS A 1 86 ? -31.730 0.025 41.327 1.00 46.62 86 CYS A O 1
#

Secondary structure (DSSP, 8-state):
--HHHHHHHHHHHHHHHHHHHHHHHHHHH-HHHHHHHTHHHHHHHHHHHHHHHHHHHHHHHHHHHHHHHHHHHHHHHHHHHHTT--